Protein AF-A0A352RV58-F1 (afdb_monomer_lite)

Foldseek 3Di:
DVVLVVQQVVCVVVVHDRPDDCPVVDPCVVPPDPPPPPDPDDDDD

Sequence (45 aa):
MACGSGQLLSDLVSGTRPAIRADDLSVDRYRKQPRTHHLPRPLPA

Radius of gyration: 18.45 Å; chains: 1; bounding box: 18×31×56 Å

pLDDT: mean 85.48, std 8.17, range [65.38, 96.5]

Structure (mmCIF, N/CA/C/O backbone):
data_AF-A0A352RV58-F1
#
_entry.id   AF-A0A352RV58-F1
#
loop_
_atom_site.group_PDB
_atom_site.id
_atom_site.type_symbol
_atom_site.label_atom_id
_atom_site.label_alt_id
_atom_site.label_comp_id
_atom_site.label_asym_id
_atom_site.label_entity_id
_atom_site.label_seq_id
_atom_site.pdbx_PDB_ins_code
_atom_site.Cartn_x
_atom_site.Cartn_y
_atom_site.Cartn_z
_atom_site.occupancy
_atom_site.B_iso_or_equiv
_atom_site.auth_seq_id
_atom_site.auth_comp_id
_atom_site.auth_asym_id
_atom_site.auth_atom_id
_atom_site.pdbx_PDB_model_num
ATOM 1 N N . MET A 1 1 ? 6.902 8.516 -0.468 1.00 65.38 1 MET A N 1
ATOM 2 C CA . MET A 1 1 ? 6.154 7.260 -0.713 1.00 65.38 1 MET A CA 1
ATOM 3 C C . MET A 1 1 ? 6.106 6.303 0.483 1.00 65.38 1 MET A C 1
ATOM 5 O O . MET A 1 1 ? 5.139 5.571 0.562 1.00 65.38 1 MET A O 1
ATOM 9 N N . ALA A 1 2 ? 7.040 6.335 1.446 1.00 77.69 2 ALA A N 1
ATOM 10 C CA . ALA A 1 2 ? 6.976 5.466 2.636 1.00 77.69 2 ALA A CA 1
ATOM 11 C C . ALA A 1 2 ? 5.835 5.804 3.623 1.00 77.69 2 ALA A C 1
ATOM 13 O O . ALA A 1 2 ? 5.204 4.908 4.173 1.00 77.69 2 ALA A O 1
ATOM 14 N N . CYS A 1 3 ? 5.542 7.096 3.820 1.00 85.12 3 CYS A N 1
ATOM 15 C CA . CYS A 1 3 ? 4.487 7.543 4.740 1.00 85.12 3 CYS A CA 1
ATOM 16 C C . CYS A 1 3 ? 3.097 7.012 4.330 1.00 85.12 3 CYS A C 1
ATOM 18 O O . CYS A 1 3 ? 2.387 6.441 5.150 1.00 85.12 3 CYS A O 1
ATOM 20 N N . GLY A 1 4 ? 2.755 7.099 3.037 1.00 89.62 4 GLY A N 1
ATOM 21 C CA . GLY A 1 4 ? 1.467 6.620 2.522 1.00 89.62 4 GLY A CA 1
ATOM 22 C C . GLY A 1 4 ? 1.306 5.098 2.589 1.00 89.62 4 GLY A C 1
ATOM 23 O O . GLY A 1 4 ? 0.255 4.614 2.994 1.00 89.62 4 GLY A O 1
ATOM 24 N N . SER A 1 5 ? 2.353 4.329 2.261 1.00 91.56 5 SER A N 1
ATOM 25 C CA . SER A 1 5 ? 2.317 2.863 2.382 1.00 91.56 5 SER A CA 1
ATOM 26 C C . SER A 1 5 ? 2.258 2.393 3.839 1.00 91.56 5 SER A C 1
ATOM 28 O O . SER A 1 5 ? 1.641 1.370 4.122 1.00 91.56 5 SER A O 1
ATOM 30 N N . G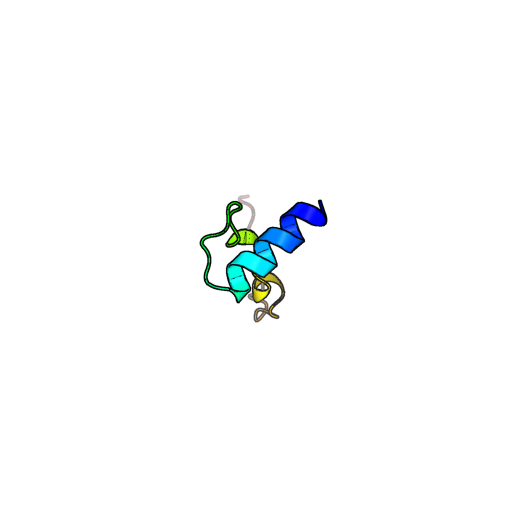LY A 1 6 ? 2.865 3.141 4.768 1.00 92.94 6 GLY A N 1
ATOM 31 C CA . GLY A 1 6 ? 2.781 2.856 6.202 1.00 92.94 6 GLY A CA 1
ATOM 32 C C . GLY A 1 6 ? 1.368 3.052 6.756 1.00 92.94 6 GLY A C 1
ATOM 33 O O . GLY A 1 6 ? 0.857 2.172 7.442 1.00 92.94 6 GLY A O 1
ATOM 34 N N . GLN A 1 7 ? 0.714 4.163 6.399 1.00 93.44 7 GLN A N 1
ATOM 35 C CA . GLN A 1 7 ? -0.691 4.407 6.755 1.00 93.44 7 GLN A CA 1
ATOM 36 C C . GLN A 1 7 ? -1.617 3.337 6.164 1.00 93.44 7 GLN A C 1
ATOM 38 O O . GLN A 1 7 ? -2.420 2.764 6.892 1.00 93.44 7 GLN A O 1
ATOM 43 N N . LEU A 1 8 ? -1.432 2.985 4.886 1.00 93.38 8 LEU A N 1
ATOM 44 C CA . LEU A 1 8 ? -2.197 1.924 4.222 1.00 93.38 8 LEU A CA 1
ATOM 45 C C . LEU A 1 8 ? -2.098 0.591 4.979 1.00 93.38 8 LEU A C 1
ATOM 47 O O . LEU A 1 8 ? -3.119 -0.041 5.243 1.00 93.38 8 LEU A O 1
ATOM 51 N N . LEU A 1 9 ? -0.885 0.163 5.345 1.00 92.81 9 LEU A N 1
ATOM 52 C CA . LEU A 1 9 ? -0.691 -1.079 6.100 1.00 92.81 9 LEU A CA 1
ATOM 53 C C . LEU A 1 9 ? -1.336 -1.017 7.487 1.00 92.81 9 LEU A C 1
ATOM 55 O O . LEU A 1 9 ? -1.957 -1.992 7.906 1.00 92.81 9 LEU A O 1
ATOM 59 N N . SER A 1 10 ? -1.214 0.117 8.180 1.00 94.88 10 SER A N 1
ATOM 60 C CA . SER A 1 10 ? -1.854 0.323 9.482 1.00 94.88 10 SER A CA 1
ATOM 61 C C . SER A 1 10 ? -3.373 0.183 9.389 1.00 94.88 10 SER A C 1
ATOM 63 O O . SER A 1 10 ? -3.973 -0.499 10.221 1.00 94.88 10 SER A O 1
ATOM 65 N N . ASP A 1 11 ? -3.986 0.787 8.368 1.00 95.00 11 ASP A N 1
ATOM 66 C CA . ASP A 1 11 ? -5.428 0.712 8.140 1.00 95.00 11 ASP A CA 1
ATOM 67 C C . ASP A 1 11 ? -5.866 -0.734 7.882 1.00 95.00 11 ASP A C 1
ATOM 69 O O . ASP A 1 11 ? -6.778 -1.226 8.546 1.00 95.00 11 ASP A O 1
ATOM 73 N N . LEU A 1 12 ? -5.162 -1.449 6.993 1.00 93.38 12 LEU A N 1
ATOM 74 C CA . LEU A 1 12 ? -5.459 -2.848 6.667 1.00 93.38 12 LEU A CA 1
ATOM 75 C C . LEU A 1 12 ? -5.369 -3.776 7.886 1.00 93.38 12 LEU A C 1
ATOM 77 O O . LEU A 1 12 ? -6.274 -4.579 8.104 1.00 93.38 12 LEU A O 1
ATOM 81 N N . VAL A 1 13 ? -4.303 -3.670 8.686 1.00 94.12 13 VAL A N 1
ATOM 82 C CA . VAL A 1 13 ? -4.116 -4.504 9.891 1.00 94.12 13 VAL A CA 1
ATOM 83 C C . VAL A 1 13 ? -5.163 -4.186 10.959 1.00 94.12 13 VAL A C 1
ATOM 85 O O . VAL A 1 13 ? -5.575 -5.074 11.702 1.00 94.12 13 VAL A O 1
ATOM 88 N N . SER A 1 14 ? -5.625 -2.937 11.012 1.00 96.50 14 SER A N 1
ATOM 89 C CA . SER A 1 14 ? -6.632 -2.484 11.977 1.00 96.50 14 SER A CA 1
ATOM 90 C C . SER A 1 14 ? -8.075 -2.702 11.503 1.00 96.50 14 SER A C 1
ATOM 92 O O . SER A 1 14 ? -9.007 -2.417 12.251 1.00 96.50 14 SER A O 1
ATOM 94 N N . GLY A 1 15 ? -8.288 -3.178 10.269 1.00 94.38 15 GLY A N 1
ATOM 95 C CA . GLY A 1 15 ? -9.620 -3.300 9.662 1.00 94.38 15 GLY A CA 1
ATOM 96 C C . GLY A 1 15 ? -10.269 -1.958 9.291 1.00 94.38 15 GLY A C 1
ATOM 97 O O . GLY A 1 15 ? -11.464 -1.906 8.997 1.00 94.38 15 GLY A O 1
ATOM 98 N N . THR A 1 16 ? -9.499 -0.871 9.289 1.00 95.56 16 THR A N 1
ATOM 99 C CA . THR A 1 16 ? -9.938 0.456 8.850 1.00 95.56 16 THR A CA 1
ATOM 100 C C . THR A 1 16 ? -9.956 0.510 7.328 1.00 95.56 16 THR A C 1
ATOM 102 O O . THR A 1 16 ? -9.085 -0.044 6.658 1.00 95.56 16 THR A O 1
ATOM 105 N N . ARG A 1 17 ? -10.941 1.207 6.751 1.00 94.25 17 ARG A N 1
ATOM 106 C CA . ARG A 1 17 ? -11.000 1.412 5.300 1.00 94.25 17 ARG A CA 1
ATOM 107 C C . ARG A 1 17 ? -9.815 2.283 4.846 1.00 94.25 17 ARG A C 1
ATOM 109 O O . ARG A 1 17 ? -9.792 3.457 5.212 1.00 94.25 17 ARG A O 1
ATOM 116 N N . PRO A 1 18 ? -8.898 1.771 4.007 1.00 92.75 18 PRO A N 1
ATOM 117 C CA . PRO A 1 18 ? -7.736 2.542 3.584 1.00 92.75 18 PRO A CA 1
ATOM 118 C C . PRO A 1 18 ? -8.124 3.712 2.676 1.00 92.75 18 PRO A C 1
ATOM 120 O O . PRO A 1 18 ? -9.022 3.592 1.834 1.00 92.75 18 PRO A O 1
ATOM 123 N N . ALA A 1 19 ? -7.394 4.823 2.782 1.00 90.69 19 ALA A N 1
ATOM 124 C CA . ALA A 1 19 ? -7.542 5.965 1.872 1.00 90.69 19 ALA A CA 1
ATOM 125 C C . ALA A 1 19 ? -7.011 5.679 0.450 1.00 90.69 19 ALA A C 1
ATOM 127 O O . ALA A 1 19 ? -7.422 6.321 -0.516 1.00 90.69 19 ALA A O 1
ATOM 128 N N . ILE A 1 20 ? -6.102 4.708 0.319 1.00 88.31 20 ILE A N 1
ATOM 129 C CA . ILE A 1 20 ? -5.460 4.296 -0.935 1.00 88.31 20 ILE A CA 1
ATOM 130 C C . ILE A 1 20 ? -5.891 2.861 -1.264 1.00 88.31 20 ILE A C 1
ATOM 132 O O . ILE A 1 20 ? -5.910 1.998 -0.391 1.00 88.31 20 ILE A O 1
ATOM 136 N N . ARG A 1 21 ? -6.215 2.586 -2.533 1.00 87.00 21 ARG A N 1
ATOM 137 C CA . ARG A 1 21 ? -6.593 1.241 -3.006 1.00 87.00 21 ARG A CA 1
ATOM 138 C C . ARG A 1 21 ? -5.423 0.263 -2.851 1.00 87.00 21 ARG A C 1
ATOM 140 O O . ARG A 1 21 ? -4.324 0.549 -3.314 1.00 87.00 21 ARG A O 1
ATOM 147 N N . ALA A 1 22 ? -5.680 -0.890 -2.234 1.00 89.25 22 ALA A N 1
ATOM 148 C CA . ALA A 1 22 ? -4.665 -1.911 -1.957 1.00 89.25 22 ALA A CA 1
ATOM 149 C C . ALA A 1 22 ? -4.686 -3.100 -2.941 1.00 89.25 22 ALA A C 1
ATOM 151 O O . ALA A 1 22 ? -3.781 -3.927 -2.905 1.00 89.25 22 ALA A O 1
ATOM 152 N N . ASP A 1 23 ? -5.685 -3.188 -3.827 1.00 85.12 23 ASP A N 1
ATOM 153 C CA . ASP A 1 23 ? -5.944 -4.383 -4.650 1.00 85.12 23 ASP A CA 1
ATOM 154 C C . ASP A 1 23 ? -4.766 -4.759 -5.571 1.00 85.12 23 ASP A C 1
ATOM 156 O O . ASP A 1 23 ? -4.444 -5.933 -5.738 1.00 85.12 23 ASP A O 1
ATOM 160 N N . ASP A 1 24 ? -4.071 -3.760 -6.123 1.00 84.19 24 ASP A N 1
ATOM 161 C CA . ASP A 1 24 ? -2.916 -3.952 -7.018 1.00 84.19 24 ASP A CA 1
ATOM 162 C C . ASP A 1 24 ? -1.587 -4.186 -6.263 1.00 84.19 24 ASP A C 1
ATOM 164 O O . ASP A 1 24 ? -0.539 -4.453 -6.855 1.00 84.19 24 ASP A O 1
ATOM 168 N N . LEU A 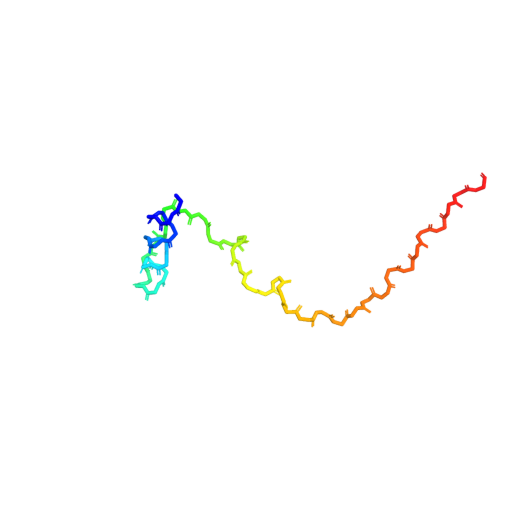1 25 ? -1.615 -4.114 -4.926 1.00 87.69 25 LEU A N 1
ATOM 169 C CA . LEU A 1 25 ? -0.459 -4.366 -4.058 1.00 87.69 25 LEU A CA 1
ATOM 170 C C . LEU A 1 25 ? -0.386 -5.819 -3.561 1.00 87.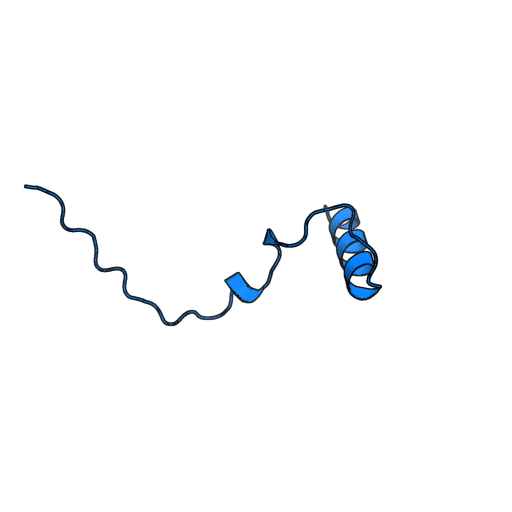69 25 LEU A C 1
ATOM 172 O O . LEU A 1 25 ? 0.510 -6.139 -2.776 1.00 87.69 25 LEU A O 1
ATOM 176 N N . SER A 1 26 ? -1.284 -6.711 -4.002 1.00 87.31 26 SER A N 1
ATOM 177 C CA . SER A 1 26 ? -1.255 -8.114 -3.572 1.00 87.31 26 SER A CA 1
ATOM 178 C C . SER A 1 26 ? 0.083 -8.786 -3.899 1.00 87.31 26 SER A C 1
ATOM 180 O O . SER A 1 26 ? 0.637 -8.646 -4.993 1.00 87.31 26 SER A O 1
ATOM 182 N N . VAL A 1 27 ? 0.580 -9.584 -2.951 1.00 88.31 27 VAL A N 1
ATOM 183 C CA . VAL A 1 27 ? 1.783 -10.409 -3.119 1.00 88.31 27 VAL A CA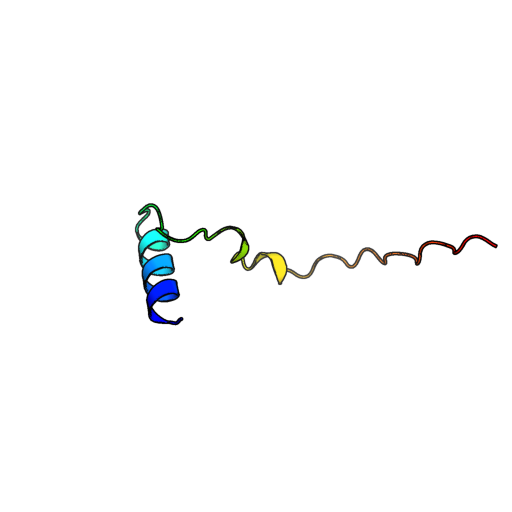 1
ATOM 184 C C . VAL A 1 27 ? 1.540 -11.648 -3.986 1.00 88.31 27 VAL A C 1
ATOM 186 O O . VAL A 1 27 ? 2.505 -12.257 -4.450 1.00 88.31 27 VAL A O 1
ATOM 189 N N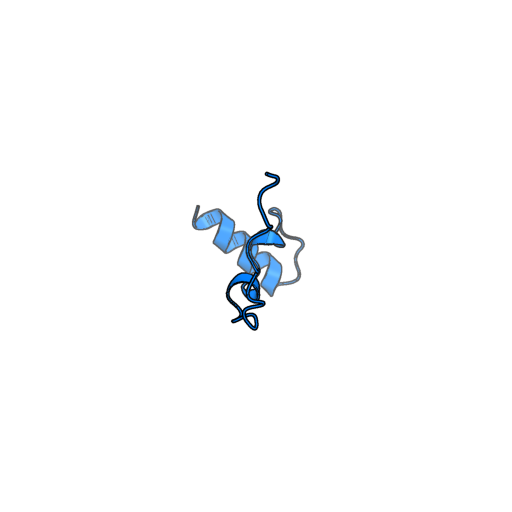 . ASP A 1 28 ? 0.281 -11.993 -4.280 1.00 89.56 28 ASP A N 1
ATOM 190 C CA . ASP A 1 28 ? -0.084 -13.148 -5.117 1.00 89.56 28 ASP A CA 1
ATOM 191 C C . ASP A 1 28 ? 0.521 -13.087 -6.522 1.00 89.56 28 ASP A C 1
ATOM 193 O O . ASP A 1 28 ? 0.795 -14.121 -7.132 1.00 89.56 28 ASP A O 1
ATOM 197 N N . ARG A 1 29 ? 0.813 -11.880 -7.019 1.00 83.94 29 ARG A N 1
ATOM 198 C CA . ARG A 1 29 ? 1.541 -11.658 -8.278 1.00 83.94 29 ARG A CA 1
ATOM 199 C C . ARG A 1 29 ? 2.915 -12.335 -8.319 1.00 83.94 29 ARG A C 1
ATOM 201 O O . ARG A 1 29 ? 3.413 -12.639 -9.398 1.00 83.94 29 ARG A O 1
ATOM 208 N N . TYR A 1 30 ? 3.536 -12.552 -7.160 1.00 86.69 30 TYR A N 1
ATOM 209 C CA . TYR A 1 30 ? 4.833 -13.219 -7.033 1.00 86.69 30 TYR A CA 1
ATOM 210 C C . TYR A 1 30 ? 4.702 -14.717 -6.779 1.00 86.69 30 TYR A C 1
ATOM 212 O O . TYR A 1 30 ? 5.708 -15.433 -6.763 1.00 86.69 30 TYR A O 1
ATOM 220 N N . ARG A 1 31 ? 3.478 -15.220 -6.591 1.00 89.44 31 ARG A N 1
ATOM 221 C CA . ARG A 1 31 ? 3.249 -16.651 -6.462 1.00 89.44 31 ARG A CA 1
ATOM 222 C C . ARG A 1 31 ? 3.715 -17.317 -7.753 1.00 89.44 31 ARG A C 1
ATOM 224 O O . ARG A 1 31 ? 3.315 -16.914 -8.843 1.00 89.44 31 ARG A O 1
ATOM 231 N N . LYS A 1 32 ? 4.565 -18.343 -7.633 1.00 83.25 32 LYS A N 1
ATOM 232 C CA . LYS A 1 32 ? 5.010 -19.161 -8.770 1.00 83.25 32 LYS A CA 1
ATOM 233 C C . LYS A 1 32 ? 3.771 -19.766 -9.428 1.00 83.25 32 LYS A C 1
ATOM 235 O O . LYS A 1 32 ? 3.218 -20.748 -8.939 1.00 83.25 32 LYS A O 1
ATOM 240 N N . GLN A 1 33 ? 3.308 -19.154 -10.510 1.00 77.69 33 GLN A N 1
ATOM 241 C CA . GLN A 1 33 ? 2.278 -19.759 -11.334 1.00 77.69 33 GLN A CA 1
ATOM 242 C C . GLN A 1 33 ? 2.917 -20.943 -12.067 1.00 77.69 33 GLN A C 1
ATOM 244 O O . GLN A 1 33 ? 4.072 -20.832 -12.505 1.00 77.69 33 GLN A O 1
ATOM 249 N N . PRO A 1 34 ? 2.218 -22.085 -12.197 1.00 75.12 34 PRO A N 1
ATOM 250 C CA . PRO A 1 34 ? 2.629 -23.090 -13.160 1.00 75.12 34 PRO A CA 1
ATOM 251 C C . PRO A 1 34 ? 2.729 -22.372 -14.501 1.00 75.12 34 PRO A C 1
ATOM 253 O O . PRO A 1 34 ? 1.771 -21.742 -14.942 1.00 75.12 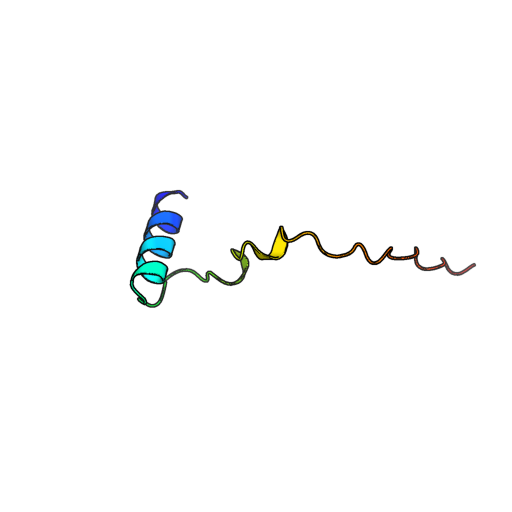34 PRO A O 1
ATOM 256 N N . ARG A 1 35 ? 3.927 -22.372 -15.092 1.00 69.50 35 ARG A N 1
ATOM 257 C CA . ARG A 1 35 ? 4.166 -21.690 -16.360 1.00 69.50 35 ARG A CA 1
ATOM 258 C C . ARG A 1 35 ? 3.311 -22.397 -17.400 1.00 69.50 35 ARG A C 1
ATOM 260 O O . ARG A 1 35 ? 3.708 -23.436 -17.918 1.00 69.50 35 ARG A O 1
ATOM 267 N N . THR A 1 36 ? 2.141 -21.850 -17.701 1.00 70.62 36 THR A N 1
ATOM 268 C CA . THR A 1 36 ? 1.484 -22.140 -18.963 1.00 70.62 36 THR A CA 1
ATOM 269 C C . THR A 1 36 ? 2.441 -21.605 -20.012 1.00 70.62 36 THR A C 1
ATOM 271 O O . THR A 1 36 ? 2.694 -20.405 -20.112 1.00 70.62 36 THR A O 1
ATOM 274 N N . HIS A 1 37 ? 3.112 -22.515 -20.711 1.00 69.75 37 HIS A N 1
ATOM 275 C CA . HIS A 1 37 ? 3.951 -22.138 -21.830 1.00 69.75 37 HIS A CA 1
ATOM 276 C C . HIS A 1 37 ? 3.000 -21.502 -22.846 1.00 69.75 37 HIS A C 1
ATOM 278 O O . HIS A 1 37 ? 2.257 -22.208 -23.523 1.00 69.75 37 HIS A O 1
ATOM 284 N N . HIS A 1 38 ? 2.940 -20.169 -22.891 1.00 70.56 38 HIS A N 1
ATOM 285 C CA . HIS A 1 38 ? 2.242 -19.471 -23.957 1.00 70.56 38 HIS A CA 1
ATOM 286 C C . HIS A 1 38 ? 2.990 -19.830 -25.236 1.00 70.56 38 HIS A C 1
ATOM 288 O O . HIS A 1 38 ? 4.076 -19.316 -25.505 1.00 70.56 38 HIS A O 1
ATOM 294 N N . LEU A 1 39 ? 2.452 -20.806 -25.964 1.00 74.75 39 LEU A N 1
ATOM 295 C CA . LEU A 1 39 ? 2.888 -21.101 -27.315 1.00 74.75 39 LEU A CA 1
ATOM 296 C C . LEU A 1 39 ? 2.743 -19.797 -28.109 1.00 74.75 39 LEU A C 1
ATOM 298 O O . LEU A 1 39 ? 1.687 -19.157 -28.021 1.00 74.75 39 LEU A O 1
ATOM 302 N N . PRO A 1 40 ? 3.795 -19.359 -28.817 1.00 79.12 40 PRO A N 1
ATOM 303 C CA . PRO A 1 40 ? 3.706 -18.164 -29.632 1.00 79.12 40 PRO A CA 1
ATOM 304 C C . PRO A 1 40 ? 2.529 -18.307 -30.595 1.00 79.12 40 PRO A C 1
ATOM 306 O O . PRO A 1 40 ? 2.326 -19.361 -31.200 1.00 79.12 40 PRO A O 1
ATOM 309 N N . ARG A 1 41 ? 1.728 -17.245 -30.715 1.00 77.00 41 ARG A N 1
ATOM 310 C CA . ARG A 1 41 ? 0.653 -17.196 -31.705 1.00 77.00 41 ARG A CA 1
ATOM 311 C C . ARG A 1 41 ? 1.294 -17.329 -33.094 1.00 77.00 41 ARG A C 1
ATOM 313 O O . ARG A 1 41 ? 2.223 -16.567 -33.368 1.00 77.00 41 ARG A O 1
ATOM 320 N N . PRO A 1 42 ? 0.842 -18.254 -33.959 1.00 80.69 42 PRO A N 1
ATOM 321 C CA . PRO A 1 42 ? 1.353 -18.325 -35.321 1.00 80.69 42 PRO A CA 1
ATOM 322 C C . PRO A 1 42 ? 1.074 -16.997 -36.036 1.00 80.69 42 PRO A C 1
ATOM 324 O O . PRO A 1 42 ? -0.033 -16.458 -35.947 1.00 80.69 42 PRO A O 1
ATOM 327 N N . LEU A 1 43 ? 2.099 -16.452 -36.694 1.00 82.12 43 LEU A N 1
ATOM 328 C CA . LEU A 1 43 ? 1.955 -15.287 -37.561 1.00 82.12 43 LEU A CA 1
ATOM 329 C C . LEU A 1 43 ? 1.186 -15.708 -38.827 1.00 82.12 43 LEU A C 1
ATOM 331 O O . LEU A 1 43 ? 1.456 -16.792 -39.348 1.00 82.12 43 LEU A O 1
ATOM 335 N N . PRO A 1 44 ? 0.230 -14.899 -39.315 1.00 84.06 44 PRO A N 1
ATOM 336 C CA . PRO A 1 44 ? -0.362 -15.123 -40.630 1.00 84.06 44 PRO A CA 1
ATOM 337 C C . PRO A 1 44 ? 0.712 -14.980 -41.725 1.00 84.06 44 PRO A C 1
ATOM 339 O O . PRO A 1 44 ? 1.629 -14.171 -41.576 1.00 84.06 44 PRO A O 1
ATOM 342 N N . ALA A 1 45 ? 0.597 -15.808 -42.769 1.00 82.06 45 ALA A N 1
ATOM 343 C CA . ALA A 1 45 ? 1.490 -15.847 -43.932 1.00 82.06 45 ALA A CA 1
ATOM 344 C C . ALA A 1 45 ? 1.312 -14.639 -44.860 1.00 82.06 45 ALA A C 1
ATOM 346 O O . ALA A 1 45 ? 0.175 -14.113 -44.922 1.00 82.06 45 ALA A O 1
#

Secondary structure (DSSP, 8-state):
-HHHHHHHHHHHHHTPPPSS--GGG-GGGGS-------PPPPPP-